Protein AF-A0A940JJH1-F1 (afdb_mon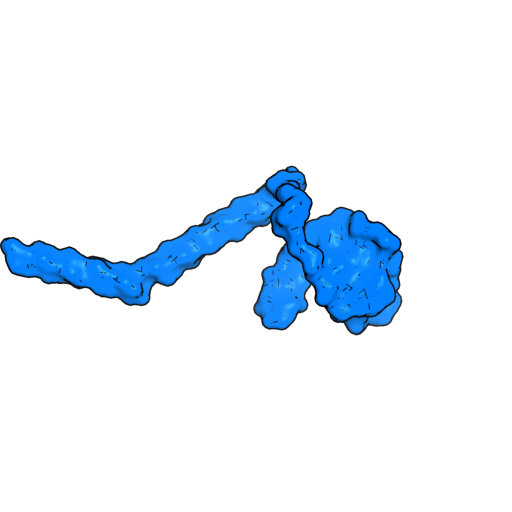omer)

pLDDT: mean 83.72, std 5.05, range [62.25, 93.44]

Structure (mmCIF, N/CA/C/O backbone):
data_AF-A0A940JJH1-F1
#
_entry.id   AF-A0A940JJH1-F1
#
loop_
_atom_site.group_PDB
_atom_site.id
_atom_site.type_symbol
_atom_site.label_atom_id
_atom_site.label_alt_id
_atom_site.label_comp_id
_atom_site.label_asym_id
_atom_site.label_entity_id
_atom_site.label_seq_id
_atom_site.pdbx_PDB_ins_code
_atom_site.Cartn_x
_atom_site.Cartn_y
_atom_site.Cartn_z
_atom_site.occupancy
_atom_site.B_iso_or_equiv
_atom_site.auth_seq_id
_atom_site.auth_comp_id
_atom_site.auth_asym_id
_atom_site.auth_atom_id
_atom_site.pdbx_PDB_model_num
ATOM 1 N N . MET A 1 1 ? 23.198 -1.340 -44.894 1.00 62.25 1 MET A N 1
ATOM 2 C CA . MET A 1 1 ? 21.873 -0.756 -44.574 1.00 62.25 1 MET A CA 1
ATOM 3 C C . MET A 1 1 ? 20.805 -1.802 -44.240 1.00 62.25 1 MET A C 1
ATOM 5 O O . MET A 1 1 ? 20.241 -1.716 -43.162 1.00 62.25 1 MET A O 1
ATOM 9 N N . LYS A 1 2 ? 20.576 -2.840 -45.065 1.00 74.38 2 LYS A N 1
ATOM 10 C CA . LYS A 1 2 ? 19.549 -3.878 -44.793 1.00 74.38 2 LYS A CA 1
ATOM 11 C C . LYS A 1 2 ? 19.744 -4.652 -43.471 1.00 74.38 2 LYS A C 1
ATOM 13 O O . LYS A 1 2 ? 18.778 -4.911 -42.770 1.00 74.38 2 LYS A O 1
ATOM 18 N N . LYS A 1 3 ? 20.995 -4.963 -43.098 1.00 78.88 3 LYS A N 1
ATOM 19 C CA . LYS A 1 3 ? 21.323 -5.662 -41.836 1.00 78.88 3 LYS A CA 1
ATOM 20 C C . LYS A 1 3 ? 21.036 -4.820 -40.585 1.00 78.88 3 LYS A C 1
ATOM 22 O O . LYS A 1 3 ? 20.531 -5.350 -39.610 1.00 78.88 3 LYS A O 1
ATOM 27 N N . LEU A 1 4 ? 21.308 -3.513 -40.635 1.00 88.88 4 LEU A N 1
ATOM 28 C CA . LEU A 1 4 ? 21.024 -2.597 -39.524 1.00 88.88 4 LEU A CA 1
ATOM 29 C C . LEU A 1 4 ? 19.510 -2.470 -39.296 1.00 88.88 4 LEU A C 1
ATOM 31 O O . LEU A 1 4 ? 19.047 -2.548 -38.165 1.00 88.88 4 LEU A O 1
ATOM 35 N N . LEU A 1 5 ? 18.745 -2.357 -40.386 1.00 91.69 5 LEU A N 1
ATOM 36 C CA . LEU A 1 5 ? 17.285 -2.305 -40.337 1.00 91.69 5 LEU A CA 1
ATOM 37 C C . LEU A 1 5 ? 16.692 -3.586 -39.726 1.00 91.69 5 LEU A C 1
ATOM 39 O O . LEU A 1 5 ? 15.794 -3.511 -38.895 1.00 91.69 5 LEU A O 1
ATOM 43 N N . ALA A 1 6 ? 17.237 -4.752 -40.090 1.00 90.38 6 ALA A N 1
ATOM 44 C CA . ALA A 1 6 ? 16.821 -6.036 -39.530 1.00 90.38 6 ALA A CA 1
ATOM 45 C C . ALA A 1 6 ? 17.109 -6.143 -38.022 1.00 90.38 6 ALA A C 1
ATOM 47 O O . ALA A 1 6 ? 16.269 -6.642 -37.280 1.00 90.38 6 ALA A O 1
ATOM 48 N N . ILE A 1 7 ? 18.258 -5.635 -37.559 1.00 92.25 7 ILE A N 1
ATOM 49 C CA . ILE A 1 7 ? 18.613 -5.608 -36.130 1.00 92.25 7 ILE A CA 1
ATOM 50 C C . ILE A 1 7 ? 17.646 -4.712 -35.348 1.00 92.25 7 ILE A C 1
ATOM 52 O O . ILE A 1 7 ? 17.152 -5.116 -34.299 1.00 92.25 7 ILE A O 1
ATOM 56 N N . ILE A 1 8 ? 17.329 -3.523 -35.869 1.00 93.44 8 ILE A N 1
ATOM 57 C CA . ILE A 1 8 ? 16.386 -2.598 -35.222 1.00 93.44 8 ILE A CA 1
ATOM 58 C C . ILE A 1 8 ? 14.987 -3.222 -35.140 1.00 93.44 8 ILE A C 1
ATOM 60 O O . ILE A 1 8 ? 14.377 -3.210 -34.074 1.00 93.44 8 ILE A O 1
ATOM 64 N N . LEU A 1 9 ? 14.501 -3.821 -36.232 1.00 91.56 9 LEU A N 1
ATOM 65 C CA . LEU A 1 9 ? 13.208 -4.515 -36.258 1.00 91.56 9 LEU A CA 1
ATOM 66 C C . LEU A 1 9 ? 13.152 -5.674 -35.256 1.00 91.56 9 LEU A C 1
ATOM 68 O O . LEU A 1 9 ? 12.144 -5.834 -34.571 1.00 91.56 9 LEU A O 1
ATOM 72 N N . LEU A 1 10 ? 14.238 -6.441 -35.122 1.00 90.69 10 LEU A N 1
ATOM 73 C CA . LEU A 1 10 ? 14.337 -7.517 -34.135 1.00 90.69 10 LEU A CA 1
ATOM 74 C C . LEU A 1 10 ? 14.282 -6.996 -32.698 1.00 90.69 10 LEU A C 1
ATOM 76 O O . LEU A 1 10 ? 13.563 -7.564 -31.882 1.00 90.69 10 LEU A O 1
ATOM 80 N N . ILE A 1 11 ? 14.996 -5.912 -32.388 1.00 91.19 11 ILE A N 1
ATOM 81 C CA . ILE A 1 11 ? 14.985 -5.304 -31.049 1.00 91.19 11 ILE A CA 1
ATOM 82 C C . ILE A 1 11 ? 13.589 -4.783 -30.706 1.00 91.19 11 ILE A C 1
ATOM 84 O O . ILE A 1 11 ? 13.094 -5.048 -29.614 1.00 91.19 11 ILE A O 1
ATOM 88 N N . VAL A 1 12 ? 12.929 -4.088 -31.637 1.00 91.25 12 VAL A N 1
ATOM 89 C CA . VAL A 1 12 ? 11.558 -3.593 -31.437 1.00 91.25 12 VAL A CA 1
ATOM 90 C C . VAL A 1 12 ? 10.587 -4.755 -31.225 1.00 91.25 12 VAL A C 1
ATOM 92 O O . VAL A 1 12 ? 9.744 -4.687 -30.335 1.00 91.25 12 VAL A O 1
ATOM 95 N N . HIS A 1 13 ? 10.723 -5.841 -31.988 1.00 89.50 13 HIS A N 1
ATOM 96 C CA . HIS A 1 13 ? 9.876 -7.023 -31.841 1.00 89.50 13 HIS A CA 1
ATOM 97 C C . HIS A 1 13 ? 10.099 -7.742 -30.500 1.00 89.50 13 HIS A C 1
ATOM 99 O O . HIS A 1 13 ? 9.137 -8.067 -29.808 1.00 89.50 13 HIS A O 1
ATOM 105 N N . LEU A 1 14 ? 11.357 -7.920 -30.086 1.00 87.06 14 LEU A N 1
ATOM 106 C CA . LEU A 1 14 ? 11.713 -8.486 -28.780 1.00 87.06 14 LEU A CA 1
ATOM 107 C C . LEU A 1 14 ? 11.186 -7.622 -27.628 1.00 87.06 14 LEU A C 1
ATOM 109 O O . LEU A 1 14 ? 10.617 -8.138 -26.667 1.00 87.06 14 LEU A O 1
ATOM 113 N N . PHE A 1 15 ? 11.326 -6.301 -27.739 1.00 88.19 15 PHE A N 1
ATOM 114 C CA . PHE A 1 15 ? 10.813 -5.365 -26.746 1.00 88.19 15 PHE A CA 1
ATOM 115 C C . PHE A 1 15 ? 9.280 -5.359 -26.693 1.00 88.19 15 PHE A C 1
ATOM 117 O O . PHE A 1 15 ? 8.703 -5.269 -25.612 1.00 88.19 15 PHE A O 1
ATOM 124 N N . ASN A 1 16 ? 8.608 -5.508 -27.834 1.00 85.31 16 ASN A N 1
ATOM 125 C CA . ASN A 1 16 ? 7.158 -5.645 -27.878 1.00 85.31 16 ASN A CA 1
ATOM 126 C C . ASN A 1 16 ? 6.682 -6.926 -27.171 1.00 85.31 16 ASN A C 1
ATOM 128 O O . ASN A 1 16 ? 5.694 -6.882 -26.445 1.00 85.31 16 ASN A O 1
ATOM 132 N N . LEU A 1 17 ? 7.423 -8.030 -27.320 1.00 83.94 17 LEU A N 1
ATOM 133 C CA . LEU A 1 17 ? 7.072 -9.322 -26.732 1.00 83.94 17 LEU A CA 1
ATOM 134 C C . LEU A 1 17 ? 7.202 -9.344 -25.199 1.00 83.94 17 LEU A C 1
ATOM 136 O O . LEU A 1 17 ? 6.349 -9.908 -24.520 1.00 83.94 17 LEU A O 1
ATOM 140 N N . SER A 1 18 ? 8.275 -8.770 -24.643 1.00 80.50 18 SER A N 1
ATOM 141 C CA . SER A 1 18 ? 8.591 -8.917 -23.208 1.00 80.50 18 SER A CA 1
ATOM 142 C C . SER A 1 18 ? 9.033 -7.636 -22.499 1.00 80.50 18 SER A C 1
ATOM 144 O O . SER A 1 18 ? 9.013 -7.574 -21.266 1.00 80.50 18 SER A O 1
ATOM 146 N N . GLY A 1 19 ? 9.390 -6.592 -23.247 1.00 83.12 19 GLY A N 1
ATOM 147 C CA . GLY A 1 19 ? 9.911 -5.337 -22.708 1.00 83.12 19 GLY A CA 1
ATOM 148 C C . GLY A 1 19 ? 8.893 -4.599 -21.845 1.00 83.12 19 GLY A C 1
ATOM 149 O O . GLY A 1 19 ? 9.222 -4.189 -20.732 1.00 83.12 19 GLY A O 1
ATOM 150 N N . TYR A 1 20 ? 7.638 -4.505 -22.297 1.00 81.88 20 TYR A N 1
ATOM 151 C CA . TYR A 1 20 ? 6.574 -3.856 -21.521 1.00 81.88 20 TYR A CA 1
ATOM 152 C C . TYR A 1 20 ? 6.317 -4.562 -20.191 1.00 81.88 20 TYR A C 1
ATOM 154 O O . TYR A 1 20 ? 6.249 -3.906 -19.156 1.00 81.88 20 TYR A O 1
ATOM 162 N N . SER A 1 21 ? 6.227 -5.894 -20.191 1.00 83.00 21 SER A N 1
ATOM 163 C CA . SER A 1 21 ? 6.000 -6.656 -18.961 1.00 83.00 21 SER A CA 1
ATOM 164 C C . SER A 1 21 ? 7.150 -6.505 -17.968 1.00 83.00 21 SER A C 1
ATOM 166 O O . SER A 1 21 ? 6.900 -6.361 -16.773 1.00 83.00 21 SER A O 1
ATOM 168 N N . PHE A 1 22 ? 8.400 -6.517 -18.437 1.00 86.56 22 PHE A N 1
ATOM 169 C CA . PHE A 1 22 ? 9.564 -6.348 -17.569 1.00 86.56 22 PHE A C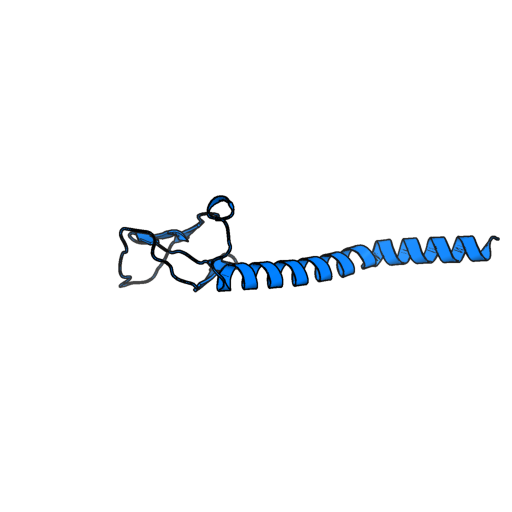A 1
ATOM 170 C C . PHE A 1 22 ? 9.627 -4.940 -16.965 1.00 86.56 22 PHE A C 1
ATOM 172 O O . PHE A 1 22 ? 9.756 -4.793 -15.749 1.00 86.56 22 PHE A O 1
ATOM 179 N N . LEU A 1 23 ? 9.464 -3.908 -17.798 1.00 87.38 23 LEU A N 1
ATOM 180 C CA . LEU A 1 23 ? 9.446 -2.520 -17.340 1.00 87.38 23 LEU A CA 1
ATOM 181 C C . LEU A 1 23 ? 8.305 -2.272 -16.356 1.00 87.38 23 LEU A C 1
ATOM 183 O O . LEU A 1 23 ? 8.531 -1.705 -15.292 1.00 87.38 23 LEU A O 1
ATOM 187 N N . PHE A 1 24 ? 7.096 -2.738 -16.668 1.00 87.62 24 PHE A N 1
ATOM 188 C CA . PHE A 1 24 ? 5.936 -2.545 -15.804 1.00 87.62 24 PHE A CA 1
ATOM 189 C C . PHE A 1 24 ? 6.135 -3.202 -14.434 1.00 87.62 24 PHE A C 1
ATOM 191 O O . PHE A 1 24 ? 5.885 -2.571 -13.411 1.00 87.62 24 PHE A O 1
ATOM 198 N N . ARG A 1 25 ? 6.681 -4.426 -14.390 1.00 86.56 25 ARG A N 1
ATOM 199 C CA . ARG A 1 25 ? 7.029 -5.103 -13.127 1.00 86.56 25 ARG A CA 1
ATOM 200 C C . ARG A 1 25 ? 8.052 -4.314 -12.308 1.00 86.56 25 ARG A C 1
ATOM 202 O O . ARG A 1 25 ? 7.898 -4.210 -11.093 1.00 86.56 25 ARG A O 1
ATOM 209 N N . TYR A 1 26 ? 9.065 -3.740 -12.956 1.00 89.62 26 TYR A N 1
ATOM 210 C CA . TYR A 1 26 ? 10.054 -2.897 -12.283 1.00 89.62 26 TYR A CA 1
ATOM 211 C C . TYR A 1 26 ? 9.416 -1.634 -11.682 1.00 89.62 26 TYR A C 1
ATOM 213 O O . TYR A 1 26 ? 9.626 -1.336 -10.505 1.00 89.62 26 TYR A 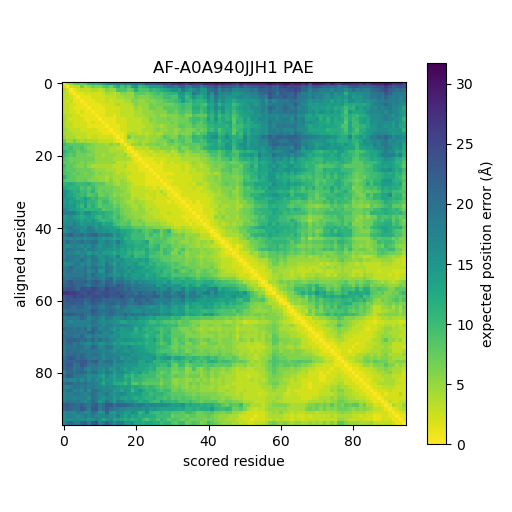O 1
ATOM 221 N N . PHE A 1 27 ? 8.586 -0.928 -12.458 1.00 88.31 27 PHE A N 1
ATOM 222 C CA . PHE A 1 27 ? 7.895 0.276 -11.991 1.00 88.31 27 PHE A CA 1
ATOM 223 C C . PHE A 1 27 ? 6.890 -0.010 -10.871 1.00 88.31 27 PHE A C 1
ATOM 225 O O . PHE A 1 27 ? 6.867 0.742 -9.897 1.00 88.31 27 PHE A O 1
ATOM 232 N N . ILE A 1 28 ? 6.119 -1.103 -10.957 1.00 85.56 28 ILE A N 1
ATOM 233 C CA . ILE A 1 28 ? 5.231 -1.542 -9.869 1.00 85.56 28 ILE A CA 1
ATOM 234 C C . ILE A 1 28 ? 6.046 -1.752 -8.596 1.00 85.56 28 ILE A C 1
ATOM 236 O O . ILE A 1 28 ? 5.731 -1.155 -7.574 1.00 85.56 28 ILE A O 1
ATOM 240 N N . GLY A 1 29 ? 7.121 -2.544 -8.652 1.00 86.44 29 GLY A N 1
ATOM 241 C CA . GLY A 1 29 ? 7.917 -2.854 -7.463 1.00 86.44 29 GLY A CA 1
ATOM 242 C C . GLY A 1 29 ? 8.520 -1.609 -6.806 1.00 86.44 29 GLY A C 1
ATOM 243 O O . GLY A 1 29 ? 8.526 -1.492 -5.580 1.00 86.44 29 GLY A O 1
ATOM 244 N N . GLN A 1 30 ? 8.992 -0.653 -7.609 1.00 87.56 30 GLN A N 1
ATOM 245 C CA . GLN A 1 30 ? 9.509 0.616 -7.099 1.00 87.56 30 GLN A CA 1
ATOM 246 C C . GLN A 1 30 ? 8.404 1.482 -6.476 1.00 87.56 30 GLN A C 1
ATOM 248 O O . GLN A 1 30 ? 8.607 2.055 -5.406 1.00 87.56 30 GLN A O 1
ATOM 253 N N . SER A 1 31 ? 7.239 1.559 -7.122 1.00 84.38 31 SER A N 1
ATOM 254 C CA . SER A 1 31 ? 6.086 2.311 -6.626 1.00 84.38 31 SER A CA 1
ATOM 255 C C . SER A 1 31 ? 5.557 1.730 -5.314 1.00 84.38 31 SER A C 1
ATOM 257 O O . SER A 1 31 ? 5.372 2.480 -4.356 1.00 84.38 31 SER A O 1
ATOM 259 N N . SER A 1 32 ? 5.424 0.403 -5.220 1.00 81.81 32 SER A N 1
ATOM 260 C CA . SER A 1 32 ? 5.017 -0.288 -3.994 1.00 81.81 32 SER A CA 1
ATOM 261 C C . SER A 1 32 ? 5.960 0.030 -2.834 1.00 81.81 32 SER A C 1
ATOM 263 O O . SER A 1 32 ? 5.498 0.429 -1.772 1.00 81.81 32 SER A O 1
ATOM 265 N N . LYS A 1 33 ? 7.285 -0.032 -3.046 1.00 83.69 33 LYS A N 1
ATOM 266 C CA . LYS A 1 33 ? 8.267 0.331 -2.006 1.00 83.69 33 LYS A CA 1
ATOM 267 C C . LYS A 1 33 ? 8.137 1.782 -1.550 1.00 83.69 33 LYS A C 1
ATOM 269 O O . LYS A 1 33 ? 8.223 2.060 -0.357 1.00 83.69 33 LYS A O 1
ATOM 274 N N . GLN A 1 34 ? 7.952 2.712 -2.485 1.00 84.31 34 GLN A N 1
ATOM 275 C CA . GLN A 1 34 ? 7.776 4.126 -2.153 1.00 84.31 34 GLN A CA 1
ATOM 276 C C . GLN A 1 34 ? 6.485 4.375 -1.372 1.00 84.31 34 GLN A C 1
ATOM 278 O O . GLN A 1 34 ? 6.480 5.201 -0.462 1.00 84.31 34 GLN A O 1
ATOM 283 N N . LEU A 1 35 ? 5.404 3.672 -1.715 1.00 80.69 35 LEU A N 1
ATOM 284 C CA . LEU A 1 35 ? 4.136 3.766 -1.004 1.00 80.69 35 LEU A CA 1
ATOM 285 C C . LEU A 1 35 ? 4.261 3.234 0.427 1.00 80.69 35 LEU A C 1
ATOM 287 O O . LEU A 1 35 ? 3.901 3.954 1.354 1.00 80.69 35 LEU A O 1
ATOM 291 N N . SER A 1 36 ? 4.855 2.052 0.621 1.00 79.75 36 SER A N 1
ATOM 292 C CA . SER A 1 36 ? 5.117 1.500 1.958 1.00 79.75 36 SER A CA 1
ATOM 293 C C . SER A 1 36 ? 5.934 2.474 2.814 1.00 79.75 36 SER A C 1
ATOM 295 O O . SER A 1 36 ? 5.533 2.815 3.918 1.00 79.75 36 SER A O 1
ATOM 297 N N . GLN A 1 37 ? 7.008 3.053 2.264 1.00 83.06 37 GLN A N 1
ATOM 298 C CA . GLN A 1 37 ? 7.819 4.043 2.986 1.00 83.06 37 GLN A CA 1
ATOM 299 C C . GLN A 1 37 ? 7.056 5.322 3.358 1.00 83.06 37 GLN A C 1
ATOM 301 O O . GLN A 1 37 ? 7.375 5.963 4.361 1.00 83.06 37 GLN A O 1
ATOM 306 N N . LYS A 1 38 ? 6.096 5.752 2.531 1.00 81.38 38 LYS A N 1
ATOM 307 C CA . LYS A 1 38 ? 5.230 6.897 2.842 1.00 81.38 38 LYS A CA 1
ATOM 308 C C . LYS A 1 38 ? 4.257 6.559 3.965 1.00 81.38 38 LYS A C 1
ATOM 310 O O . LYS A 1 38 ? 4.075 7.388 4.853 1.00 81.38 38 LYS A O 1
ATOM 315 N N . ILE A 1 39 ? 3.684 5.356 3.938 1.00 79.88 39 ILE A N 1
ATOM 316 C CA . ILE A 1 39 ? 2.805 4.835 4.988 1.00 79.88 39 ILE A CA 1
ATOM 317 C C . ILE A 1 39 ? 3.545 4.781 6.330 1.00 79.88 39 ILE A C 1
ATOM 319 O O . ILE A 1 39 ? 3.078 5.397 7.288 1.00 79.88 39 ILE A O 1
ATOM 323 N N . ASP A 1 40 ? 4.742 4.185 6.359 1.00 78.62 40 ASP A N 1
ATOM 324 C CA . ASP A 1 40 ? 5.589 4.074 7.559 1.00 78.62 40 ASP A CA 1
ATOM 325 C C . ASP A 1 40 ? 5.930 5.443 8.170 1.00 78.62 40 ASP A C 1
ATOM 327 O O . ASP A 1 40 ? 6.060 5.600 9.382 1.00 78.62 40 ASP A O 1
ATOM 331 N N . LYS A 1 41 ? 6.083 6.466 7.321 1.00 82.88 41 LYS A N 1
ATOM 332 C CA . LYS A 1 41 ? 6.398 7.843 7.733 1.00 82.88 41 LYS A CA 1
ATOM 333 C C . LYS A 1 41 ? 5.164 8.696 8.028 1.00 82.88 41 LYS A C 1
ATOM 335 O O . LYS A 1 41 ? 5.321 9.896 8.243 1.00 82.88 41 LYS A O 1
ATOM 340 N N . ASN A 1 42 ? 3.958 8.125 7.994 1.00 78.31 42 ASN A N 1
ATOM 341 C CA . ASN A 1 42 ? 2.690 8.862 8.076 1.00 78.31 42 ASN A CA 1
ATOM 342 C C . ASN A 1 42 ? 2.560 9.991 7.039 1.00 78.31 42 ASN A C 1
ATOM 344 O O . ASN A 1 42 ? 1.835 10.956 7.251 1.00 78.31 42 ASN A O 1
ATOM 348 N N . ASN A 1 43 ? 3.272 9.879 5.918 1.00 79.25 43 ASN A N 1
ATOM 349 C CA . ASN A 1 43 ? 3.341 10.892 4.871 1.00 79.25 43 ASN A CA 1
ATOM 350 C C . ASN A 1 43 ? 2.527 10.458 3.6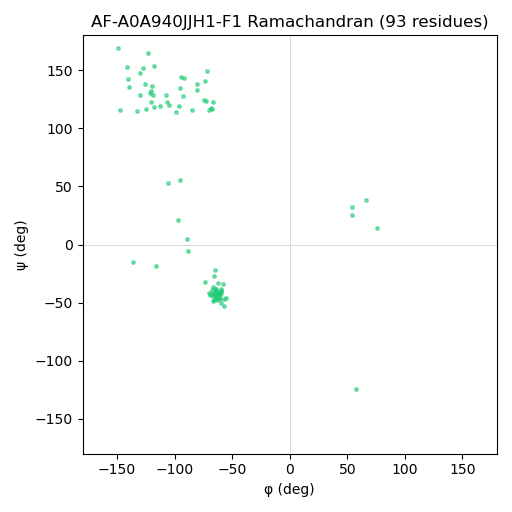46 1.00 79.25 43 ASN A C 1
ATOM 352 O O . ASN A 1 43 ? 3.032 10.383 2.521 1.00 79.25 43 ASN A O 1
ATOM 356 N N . TYR A 1 44 ? 1.272 10.108 3.897 1.00 77.75 44 TYR A N 1
ATOM 357 C CA . TYR A 1 44 ? 0.260 9.813 2.891 1.00 77.75 44 TYR A CA 1
ATOM 358 C C . TYR A 1 44 ? -0.874 10.826 3.040 1.00 77.75 44 TYR A C 1
ATOM 360 O O . TYR A 1 44 ? -1.073 11.388 4.118 1.00 77.75 44 TYR A O 1
ATOM 368 N N . LYS A 1 45 ? -1.606 11.095 1.960 1.00 78.50 45 LYS A N 1
ATOM 369 C CA . LYS A 1 45 ? -2.734 12.016 2.027 1.00 78.50 45 LYS A CA 1
ATOM 370 C C . LYS A 1 45 ? -4.014 11.251 2.322 1.00 78.50 45 LYS A C 1
ATOM 372 O O . LYS A 1 45 ? -4.211 10.160 1.798 1.00 78.50 45 LYS A O 1
ATOM 377 N N . GLU A 1 46 ? -4.903 11.835 3.119 1.00 78.19 46 GLU A N 1
ATOM 378 C CA . GLU A 1 46 ? -6.199 11.206 3.405 1.00 78.19 46 GLU A CA 1
ATOM 379 C C . GLU A 1 46 ? -7.088 11.102 2.157 1.00 78.19 46 GLU A C 1
ATOM 381 O O . GLU A 1 46 ? -7.872 10.168 2.057 1.00 78.19 46 GLU A O 1
ATOM 386 N N . GLU A 1 47 ? -6.914 12.001 1.179 1.00 80.56 47 GLU A N 1
ATOM 387 C CA . GLU A 1 47 ? -7.602 11.957 -0.124 1.00 80.56 47 GLU A CA 1
ATOM 388 C C . GLU A 1 47 ? -7.225 10.738 -0.982 1.00 80.56 47 GLU A C 1
ATOM 390 O O . GLU A 1 47 ? -7.994 10.350 -1.857 1.00 80.56 47 GLU A O 1
ATOM 395 N N . ASP A 1 48 ? -6.066 10.126 -0.717 1.00 78.62 48 ASP A N 1
ATOM 396 C CA . ASP A 1 48 ? -5.594 8.931 -1.421 1.00 78.62 48 ASP A CA 1
ATOM 397 C C . ASP A 1 48 ? -6.091 7.631 -0.750 1.00 78.62 48 ASP A C 1
ATOM 399 O O . ASP A 1 48 ? -5.842 6.537 -1.263 1.00 78.62 48 ASP A O 1
ATOM 403 N N . LEU A 1 49 ? -6.763 7.726 0.407 1.00 82.00 49 LEU A N 1
ATOM 404 C CA . LEU A 1 49 ? -7.314 6.570 1.111 1.00 82.00 49 LEU A CA 1
ATOM 405 C C . LEU A 1 49 ? -8.647 6.146 0.495 1.00 82.00 49 LEU A C 1
ATOM 407 O O . LEU A 1 49 ? -9.515 6.967 0.201 1.00 82.00 49 LEU A O 1
ATOM 411 N N . VAL A 1 50 ? -8.828 4.835 0.359 1.00 83.50 50 VAL A N 1
ATOM 412 C CA . VAL A 1 50 ? -10.083 4.237 -0.094 1.00 83.50 50 VAL A CA 1
ATOM 413 C C . VAL A 1 50 ? -10.674 3.459 1.065 1.00 83.50 50 VAL A C 1
ATOM 415 O O . VAL A 1 50 ? -10.055 2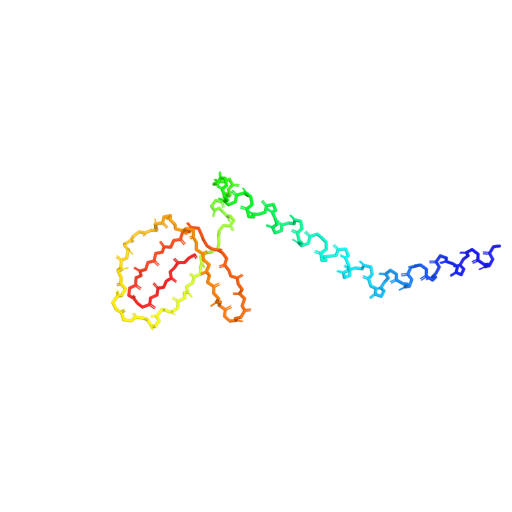.507 1.526 1.00 83.50 50 VAL A O 1
ATOM 418 N N . GLU A 1 51 ? -11.873 3.849 1.491 1.00 84.69 51 GLU A N 1
ATOM 419 C CA . GLU A 1 51 ? -12.622 3.107 2.502 1.00 84.69 51 GLU A CA 1
ATOM 420 C C . GLU A 1 51 ? -13.176 1.809 1.898 1.00 84.69 51 GLU A C 1
ATOM 422 O O . GLU A 1 51 ? -13.931 1.827 0.919 1.00 84.69 51 GLU A O 1
ATOM 427 N N . MET A 1 52 ? -12.833 0.677 2.503 1.00 84.50 52 MET A N 1
ATOM 428 C CA . MET A 1 52 ? -13.304 -0.648 2.137 1.00 84.50 52 MET A CA 1
ATOM 429 C C . MET A 1 52 ? -14.057 -1.292 3.300 1.00 84.50 52 MET A C 1
ATOM 431 O O . MET A 1 52 ? -13.634 -1.247 4.453 1.00 84.50 52 MET A O 1
ATOM 435 N N . LYS A 1 53 ? -15.193 -1.921 2.980 1.00 87.81 53 LYS A N 1
ATOM 436 C CA . LYS A 1 53 ? -16.047 -2.615 3.948 1.00 87.81 53 LYS A CA 1
ATOM 437 C C . LYS A 1 53 ? -15.875 -4.113 3.793 1.00 87.81 53 LYS A C 1
ATOM 439 O O . LYS A 1 53 ? -16.175 -4.664 2.736 1.00 87.81 53 LYS A O 1
ATOM 444 N N . VAL A 1 54 ? -15.428 -4.762 4.855 1.00 85.06 54 VAL A N 1
ATOM 445 C CA . VAL A 1 54 ? -15.166 -6.197 4.893 1.00 85.06 54 VAL A CA 1
ATOM 446 C C . VAL A 1 54 ? -16.046 -6.818 5.965 1.00 85.06 54 VAL A C 1
ATOM 448 O O . VAL A 1 54 ? -15.990 -6.422 7.129 1.00 85.06 54 VAL A O 1
ATOM 451 N N . ALA A 1 55 ? -16.876 -7.786 5.582 1.00 85.12 55 ALA A N 1
ATOM 452 C CA . ALA A 1 55 ? -17.667 -8.543 6.545 1.00 85.12 55 ALA A CA 1
ATOM 453 C C . ALA A 1 55 ? -16.728 -9.394 7.416 1.00 85.12 55 ALA A C 1
ATOM 455 O O . ALA A 1 55 ? -15.957 -10.206 6.900 1.00 85.12 55 ALA A O 1
ATOM 456 N N . LEU A 1 56 ? -16.784 -9.202 8.732 1.00 80.62 56 LEU A N 1
ATOM 457 C CA . LEU A 1 56 ? -16.033 -9.990 9.698 1.00 80.6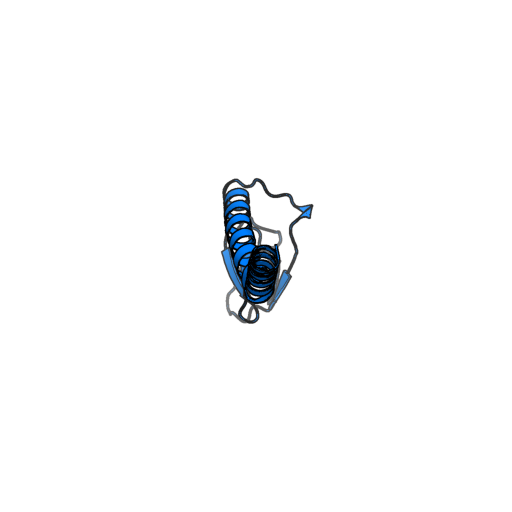2 56 LEU A CA 1
ATOM 458 C C . LEU A 1 56 ? -16.931 -11.075 10.282 1.00 80.62 56 LEU A C 1
ATOM 460 O O . LEU A 1 56 ? -17.848 -10.794 11.043 1.00 80.62 56 LEU A O 1
ATOM 464 N N . ASN A 1 57 ? -16.601 -12.330 9.998 1.00 76.06 57 ASN A N 1
ATOM 465 C CA . ASN A 1 57 ? -17.251 -13.486 10.614 1.00 76.06 57 ASN A CA 1
ATOM 466 C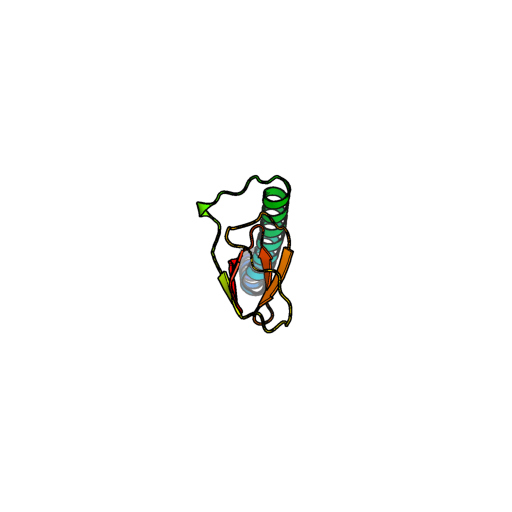 C . ASN A 1 57 ? -16.436 -13.982 11.820 1.00 76.06 57 ASN A C 1
ATOM 468 O O . ASN A 1 57 ? -16.010 -15.136 11.840 1.00 76.06 57 ASN A O 1
ATOM 472 N N . MET A 1 58 ? -16.156 -13.117 12.802 1.00 70.25 58 MET A N 1
ATOM 473 C CA . MET A 1 58 ? -15.456 -13.525 14.030 1.00 70.25 58 MET A CA 1
ATOM 474 C C . MET A 1 58 ? -16.300 -13.221 15.274 1.00 70.25 58 MET A C 1
ATOM 476 O O . MET A 1 58 ? -16.773 -12.097 15.428 1.00 70.25 58 MET A O 1
ATOM 480 N N . PRO A 1 59 ? -16.488 -14.187 16.188 1.00 70.69 59 PRO A N 1
ATOM 481 C CA . PRO A 1 59 ? -17.131 -13.918 17.467 1.00 70.69 59 PRO A CA 1
ATOM 482 C C . PRO A 1 59 ? -16.199 -13.109 18.390 1.00 70.69 59 PRO A C 1
ATOM 484 O O . PRO A 1 59 ? -14.981 -13.272 18.348 1.00 70.69 59 PRO A O 1
ATOM 487 N N . TYR A 1 60 ? -16.786 -12.277 19.260 1.00 72.56 60 TYR A N 1
ATOM 488 C CA . TYR A 1 60 ? -16.096 -11.478 20.294 1.00 72.56 60 TYR A CA 1
ATOM 489 C C . TYR A 1 60 ? -15.168 -10.363 19.789 1.00 72.56 60 TYR A C 1
ATOM 491 O O . TYR A 1 60 ? -14.118 -10.108 20.378 1.00 72.56 60 TYR A O 1
ATOM 499 N N . ILE A 1 61 ? -15.552 -9.661 18.723 1.00 75.94 61 ILE A N 1
ATOM 500 C CA . ILE A 1 61 ? -14.783 -8.501 18.270 1.00 75.94 61 ILE A CA 1
ATOM 501 C C . ILE A 1 61 ? -15.128 -7.265 19.111 1.00 75.94 61 ILE A C 1
ATOM 503 O O . ILE A 1 61 ? -16.298 -6.932 19.315 1.00 75.94 61 ILE A O 1
ATOM 507 N N . THR A 1 62 ? -14.098 -6.554 19.565 1.00 78.12 62 THR A N 1
ATOM 508 C CA . THR A 1 62 ? -14.247 -5.242 20.199 1.00 78.12 62 THR A CA 1
ATOM 509 C C . THR A 1 62 ? -14.703 -4.221 19.161 1.00 78.12 62 THR A C 1
ATOM 511 O O . THR A 1 62 ? -13.990 -3.943 18.198 1.00 78.12 62 THR A O 1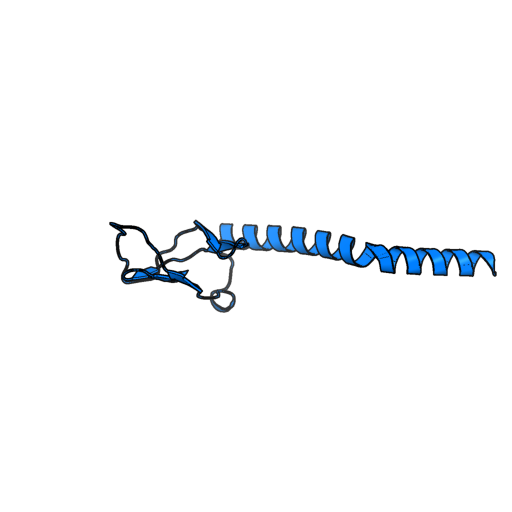
ATOM 514 N N . GLN A 1 63 ? -15.892 -3.655 19.360 1.00 81.56 63 GLN A N 1
ATOM 515 C CA . GLN A 1 63 ? -16.413 -2.599 18.497 1.00 81.56 63 GLN A CA 1
ATOM 516 C C . GLN A 1 63 ? -15.690 -1.278 18.767 1.00 81.56 63 GLN A C 1
ATOM 518 O O . GLN A 1 63 ? -15.433 -0.925 19.919 1.00 81.56 63 GLN A O 1
ATOM 523 N N . THR A 1 64 ? -15.412 -0.528 17.705 1.00 81.50 64 THR A N 1
ATOM 524 C CA . THR A 1 64 ? -14.839 0.817 17.774 1.00 81.50 64 THR A CA 1
ATOM 525 C C . THR A 1 64 ? -15.804 1.823 17.152 1.00 81.50 64 THR A C 1
ATOM 527 O O . THR A 1 64 ? -16.322 1.641 16.049 1.00 81.50 64 THR A O 1
ATOM 530 N N . SER A 1 65 ? -16.103 2.899 17.885 1.00 79.50 65 SER A N 1
ATOM 531 C CA . SER A 1 65 ? -17.036 3.938 17.426 1.00 79.50 65 SER A CA 1
ATOM 532 C C . SER A 1 65 ? -16.430 4.826 16.336 1.00 79.50 65 SER A C 1
ATOM 534 O O . SER A 1 65 ? -17.139 5.273 15.428 1.00 79.50 65 SER A O 1
ATOM 536 N N . GLU A 1 66 ? -15.117 5.043 16.395 1.00 86.31 66 GLU A N 1
ATOM 537 C CA . GLU A 1 66 ? -14.352 5.919 15.506 1.00 86.31 66 GLU A CA 1
ATOM 538 C C . GLU A 1 66 ? -13.216 5.166 14.804 1.00 86.31 66 GLU A C 1
ATOM 540 O O . GLU A 1 66 ? -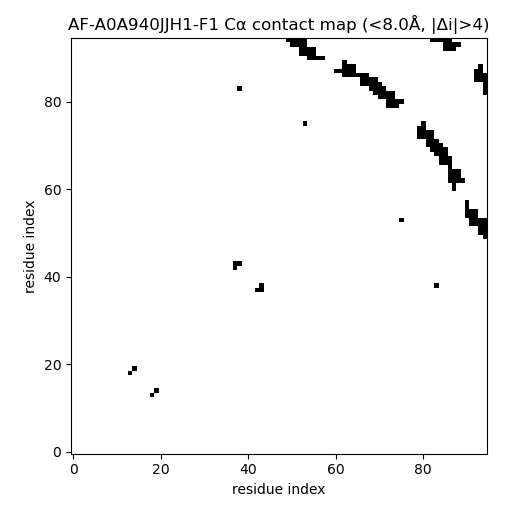12.860 4.052 15.192 1.00 86.31 66 GLU A O 1
ATOM 545 N N . TYR A 1 67 ? -12.671 5.776 13.747 1.00 85.38 67 TYR A N 1
ATOM 546 C CA . TYR A 1 67 ? -11.486 5.263 13.066 1.00 85.38 67 TYR A CA 1
ATOM 547 C C . TYR A 1 67 ? -10.272 5.363 13.982 1.00 85.38 67 TYR A C 1
ATOM 549 O O . TYR A 1 67 ? -9.828 6.459 14.323 1.00 85.38 67 TYR A O 1
ATOM 557 N N . GLU A 1 68 ? -9.706 4.216 14.334 1.00 85.69 68 GLU A N 1
ATOM 558 C CA . GLU A 1 68 ? -8.438 4.140 15.044 1.00 85.69 68 GLU A CA 1
ATOM 559 C C . GLU A 1 68 ? -7.284 3.955 14.059 1.00 85.69 68 GLU A C 1
ATOM 561 O O . GLU A 1 68 ? -7.412 3.275 13.035 1.00 85.69 68 GLU A O 1
ATOM 566 N N . ARG A 1 69 ? -6.138 4.571 14.367 1.00 84.31 69 ARG A N 1
ATOM 567 C CA . ARG A 1 69 ? -4.907 4.324 13.620 1.00 84.31 69 ARG A CA 1
ATOM 568 C C . ARG A 1 69 ? -4.428 2.912 13.941 1.00 84.31 69 ARG A C 1
ATOM 570 O O . ARG A 1 69 ? -4.076 2.627 15.083 1.00 84.31 69 ARG A O 1
ATOM 577 N N . PHE A 1 70 ? -4.408 2.055 12.932 1.00 83.88 70 PHE A N 1
ATOM 578 C CA . PHE A 1 70 ? -3.960 0.678 13.049 1.00 83.88 70 PHE A CA 1
ATOM 579 C C . PHE A 1 70 ? -3.321 0.262 11.731 1.00 83.88 70 PHE A C 1
ATOM 581 O O . PHE A 1 70 ? -4.007 0.200 10.712 1.00 83.88 70 PHE A O 1
ATOM 588 N N . ASP A 1 71 ? -2.025 -0.026 11.766 1.00 83.94 71 ASP A N 1
ATOM 589 C CA . ASP A 1 71 ? -1.315 -0.546 10.605 1.00 83.94 71 ASP A CA 1
ATOM 590 C C . ASP A 1 71 ? -1.501 -2.068 10.573 1.00 83.94 71 ASP A C 1
ATOM 592 O O . ASP A 1 71 ? -1.113 -2.779 11.504 1.00 83.94 71 ASP A O 1
ATOM 596 N N . GLY A 1 72 ? -2.165 -2.563 9.533 1.00 83.81 72 GLY A N 1
ATOM 597 C CA . GLY A 1 72 ? -2.491 -3.975 9.396 1.00 83.81 72 GLY A CA 1
ATOM 598 C C . GLY A 1 72 ? -2.552 -4.434 7.948 1.00 83.81 72 GLY A C 1
ATOM 599 O O . GLY A 1 72 ? -2.526 -3.640 7.006 1.00 83.81 72 GLY A O 1
ATOM 600 N N . GLU A 1 73 ? -2.629 -5.749 7.789 1.00 86.00 73 GLU A N 1
ATOM 601 C CA . GLU A 1 73 ? -2.702 -6.429 6.501 1.00 86.00 73 GLU A CA 1
ATOM 602 C C . GLU A 1 73 ? -3.919 -7.346 6.488 1.00 86.00 73 GLU A C 1
ATOM 604 O O . GLU A 1 73 ? -4.216 -8.014 7.481 1.00 86.00 73 GLU A O 1
ATOM 609 N N . ILE A 1 74 ? -4.641 -7.363 5.371 1.00 85.25 74 ILE A N 1
ATOM 610 C CA . ILE A 1 74 ? -5.789 -8.244 5.173 1.00 85.25 74 ILE A CA 1
ATOM 611 C C . ILE A 1 74 ? -5.814 -8.791 3.751 1.00 85.25 74 ILE A C 1
ATOM 613 O O . ILE A 1 74 ? -5.509 -8.092 2.784 1.00 85.25 74 ILE A O 1
ATOM 617 N N . ASP A 1 75 ? -6.221 -10.050 3.638 1.00 85.06 75 ASP A N 1
ATOM 618 C CA . ASP A 1 75 ? -6.496 -10.700 2.367 1.00 85.06 75 ASP A CA 1
ATOM 619 C C . ASP A 1 75 ? -7.975 -10.641 2.026 1.00 85.06 75 ASP A C 1
ATOM 621 O O . ASP A 1 75 ? -8.819 -11.186 2.739 1.00 85.06 75 ASP A O 1
ATOM 625 N N . ILE A 1 76 ? -8.284 -10.005 0.900 1.00 83.75 76 ILE A N 1
ATOM 626 C CA . ILE A 1 76 ? -9.650 -9.843 0.407 1.00 83.75 76 ILE A CA 1
ATOM 627 C C . ILE A 1 76 ? -9.675 -10.396 -1.010 1.00 83.75 76 ILE A C 1
ATOM 629 O O . ILE A 1 76 ? -8.974 -9.900 -1.891 1.00 83.75 76 ILE A O 1
ATOM 633 N N . GLU A 1 77 ? -10.448 -11.463 -1.232 1.00 82.69 77 GLU A N 1
ATOM 634 C CA . GLU A 1 77 ? -10.560 -12.123 -2.546 1.00 82.69 77 GLU A CA 1
ATOM 635 C C . GLU A 1 77 ? -9.201 -12.546 -3.150 1.00 82.69 77 GLU A C 1
ATOM 637 O O . GLU A 1 77 ? -9.007 -12.522 -4.365 1.00 82.69 77 GLU A O 1
ATOM 642 N N . GLY A 1 78 ? -8.233 -12.912 -2.302 1.00 81.94 78 GLY A N 1
ATOM 643 C CA . GLY A 1 78 ? -6.888 -13.309 -2.734 1.00 81.94 78 GLY A CA 1
ATOM 644 C C . GLY A 1 78 ? -5.976 -12.148 -3.152 1.00 81.94 78 GLY A C 1
ATOM 645 O O . GLY A 1 78 ? -4.946 -12.388 -3.783 1.00 81.94 78 GLY A O 1
ATOM 646 N N . ARG A 1 79 ? -6.339 -10.899 -2.830 1.00 81.56 79 ARG A N 1
ATOM 647 C CA . ARG A 1 79 ? -5.462 -9.726 -2.933 1.00 81.56 79 ARG A CA 1
ATOM 648 C C . ARG A 1 79 ? -5.038 -9.270 -1.535 1.00 81.56 79 ARG A C 1
ATOM 650 O O . ARG A 1 79 ? -5.895 -9.017 -0.691 1.00 81.56 79 ARG A O 1
ATOM 657 N N . HIS A 1 80 ? -3.729 -9.110 -1.341 1.00 83.31 80 HIS A N 1
ATOM 658 C CA . HIS A 1 80 ? -3.154 -8.529 -0.129 1.00 83.31 80 HIS A CA 1
ATOM 659 C C . HIS A 1 80 ? -3.374 -7.013 -0.114 1.00 83.31 80 HIS A C 1
ATOM 661 O O . HIS A 1 80 ? -2.950 -6.304 -1.033 1.00 83.31 80 HIS A O 1
ATOM 667 N N . HIS A 1 81 ? -4.002 -6.514 0.945 1.00 83.75 81 HIS A N 1
ATOM 668 C CA . HIS A 1 81 ? -4.235 -5.096 1.179 1.00 83.75 81 HIS A CA 1
ATOM 669 C C . HIS A 1 81 ? -3.579 -4.664 2.490 1.00 83.75 81 HIS A C 1
ATOM 671 O O . HIS A 1 81 ? -3.777 -5.293 3.527 1.00 83.75 81 HIS A O 1
ATOM 677 N N . HIS A 1 82 ? -2.836 -3.558 2.444 1.00 86.38 82 HIS A N 1
ATOM 678 C CA . HIS A 1 82 ? -2.369 -2.867 3.643 1.00 86.38 82 HIS A CA 1
ATOM 679 C C . HIS A 1 82 ? -3.347 -1.745 3.974 1.00 86.38 82 HIS A C 1
ATOM 681 O O . HIS A 1 82 ? -3.731 -0.982 3.085 1.00 86.38 82 HIS A O 1
ATOM 687 N N . TYR A 1 83 ? -3.710 -1.623 5.243 1.00 86.38 83 TYR A N 1
ATOM 688 C CA . TYR A 1 83 ? -4.550 -0.543 5.741 1.00 86.38 83 TYR A CA 1
ATOM 689 C C . TYR A 1 83 ? -3.884 0.137 6.934 1.00 86.38 83 TYR A C 1
ATOM 691 O O . TYR A 1 83 ? -3.078 -0.457 7.647 1.00 86.38 83 TYR A O 1
ATOM 699 N N . VAL A 1 84 ? -4.207 1.415 7.114 1.00 86.44 84 VAL A N 1
ATOM 700 C CA . VAL A 1 84 ? -3.591 2.297 8.122 1.00 86.44 84 VAL A CA 1
ATOM 701 C C . VAL A 1 84 ? -4.589 2.766 9.171 1.00 86.44 84 VAL A C 1
ATOM 703 O O . VAL A 1 84 ? -4.212 3.234 10.244 1.00 86.44 84 VAL A O 1
ATOM 706 N N . LYS A 1 85 ? -5.881 2.666 8.868 1.00 87.69 85 LYS A N 1
ATOM 707 C CA . LYS A 1 85 ? -6.974 3.004 9.768 1.00 87.69 85 LYS A CA 1
ATOM 708 C C . LYS A 1 85 ? -7.946 1.846 9.772 1.00 87.69 85 LYS A C 1
ATOM 710 O O . LYS A 1 85 ? -8.107 1.174 8.762 1.00 87.69 85 LYS A O 1
ATOM 715 N N . ARG A 1 86 ? -8.595 1.621 10.907 1.00 88.50 86 ARG A N 1
ATOM 716 C CA . ARG A 1 86 ? -9.706 0.680 10.972 1.00 88.50 86 ARG A CA 1
ATOM 717 C C . ARG A 1 86 ? -10.814 1.187 11.870 1.00 88.50 86 ARG A C 1
ATOM 719 O O . ARG A 1 86 ? -10.568 1.913 12.828 1.00 88.50 86 ARG A O 1
ATOM 726 N N . LYS A 1 87 ? -12.030 0.751 11.590 1.00 89.69 87 LYS A N 1
ATOM 727 C CA . LYS A 1 87 ? -13.196 0.903 12.451 1.00 89.69 87 LYS A CA 1
ATOM 728 C C . LYS A 1 87 ? -14.003 -0.385 12.393 1.00 89.69 87 LYS A C 1
ATOM 730 O O . LYS A 1 87 ? -14.213 -0.931 11.318 1.00 89.69 87 LYS A O 1
ATOM 735 N N . ILE A 1 88 ? -14.463 -0.875 13.536 1.00 86.25 88 ILE A N 1
ATOM 736 C CA . ILE A 1 88 ? -15.238 -2.110 13.619 1.00 86.25 88 ILE A CA 1
ATOM 737 C C . ILE A 1 88 ? -16.611 -1.781 14.175 1.00 86.25 88 ILE A C 1
ATOM 739 O O . ILE A 1 88 ? -16.741 -1.327 15.309 1.00 86.25 88 ILE A O 1
ATOM 743 N N . SER A 1 89 ? -17.645 -2.033 13.380 1.00 84.44 89 SER A N 1
ATOM 744 C CA . SER A 1 89 ? -19.026 -1.794 13.780 1.00 84.44 89 SER A CA 1
ATOM 745 C C . SER A 1 89 ? -19.879 -3.007 13.435 1.00 84.44 89 SER A C 1
ATOM 747 O O . SER A 1 89 ? -20.034 -3.348 12.262 1.00 84.44 89 SER A O 1
ATOM 749 N N . GLY A 1 90 ? -20.405 -3.669 14.471 1.00 84.81 90 GLY A N 1
ATOM 750 C CA . GLY A 1 90 ? -21.109 -4.943 14.325 1.00 84.81 90 GLY A CA 1
ATOM 751 C C . GLY A 1 90 ? -20.216 -5.995 13.669 1.00 84.81 90 GLY A C 1
ATOM 752 O O . GLY A 1 90 ? -19.094 -6.220 14.118 1.00 84.81 90 GLY A O 1
ATOM 753 N N . ASP A 1 91 ? -20.705 -6.560 12.568 1.00 83.75 91 ASP A N 1
ATOM 754 C CA . ASP A 1 91 ? -20.042 -7.627 11.810 1.00 83.75 91 ASP A CA 1
ATOM 755 C C . ASP A 1 91 ? -19.252 -7.071 10.609 1.00 83.75 91 ASP A C 1
ATOM 757 O O . ASP A 1 91 ? -19.028 -7.759 9.615 1.00 83.75 91 ASP A O 1
ATOM 761 N N . THR A 1 92 ? -18.884 -5.784 10.629 1.00 85.38 92 THR A N 1
ATOM 762 C CA . THR A 1 92 ? -18.181 -5.123 9.518 1.00 85.38 92 THR A CA 1
ATOM 763 C C . THR A 1 92 ? -16.941 -4.374 9.991 1.00 85.38 92 THR A C 1
ATOM 765 O O . THR A 1 92 ? -16.994 -3.538 10.897 1.00 85.38 92 THR A O 1
ATOM 768 N N . LEU A 1 93 ? -15.830 -4.656 9.317 1.00 87.31 93 LEU A N 1
ATOM 769 C CA . LEU A 1 93 ? -14.581 -3.914 9.368 1.00 87.31 93 LEU A CA 1
ATOM 770 C C . LEU A 1 93 ? -14.561 -2.875 8.251 1.00 87.31 93 LEU A C 1
ATOM 772 O O . LEU A 1 93 ? -14.762 -3.199 7.084 1.00 87.31 93 LEU A O 1
ATOM 776 N N . TYR A 1 94 ? -14.294 -1.638 8.629 1.00 86.38 94 TYR A N 1
ATOM 777 C CA . TYR A 1 94 ? -14.068 -0.505 7.749 1.00 86.38 94 TYR A CA 1
ATOM 778 C C . TYR A 1 94 ? -12.574 -0.201 7.794 1.00 86.38 94 TYR A C 1
ATOM 780 O O . TYR A 1 94 ? -12.049 0.013 8.888 1.00 86.38 94 TYR A O 1
ATOM 788 N N . ILE A 1 95 ? -11.897 -0.216 6.650 1.00 87.12 95 ILE A N 1
ATOM 789 C CA . ILE A 1 95 ? -10.445 0.004 6.509 1.00 87.12 95 ILE A CA 1
ATOM 790 C C . ILE A 1 95 ? -10.123 0.948 5.364 1.00 87.12 95 ILE A C 1
ATOM 792 O O . ILE A 1 95 ? -10.976 1.038 4.458 1.00 87.12 95 ILE A O 1
#

Foldseek 3Di:
DVVVVVVVVVVVVVCVVPVVVVVVVVVVVVVVVVVVVCLVVVNDDPVPDDKDKDFAPDPPDDFDPDKDQDWDWDADPNDIDTDGIWGHDDRIIID

Radius of gyration: 22.02 Å; Cα contacts (8 Å, |Δi|>4): 84; chains: 1; bounding box: 43×26×65 Å

Mean predicted aligned error: 9.42 Å

Sequence (95 aa):
MKKLLAIILLIVHLFNLSGYSFLFRYFIGQSSKQLSQKIDKNNYKEEDLVEMKVALNMPYITQTSEYERFDGEIDIEGRHHHYVKRKISGDTLYI

Solvent-accessible surface area (backbone atoms only — not comparable to full-atom values): 5672 Å² total; per-residue (Å²): 110,73,67,60,54,51,51,51,52,50,51,54,51,52,36,68,75,48,41,58,63,53,50,50,53,52,52,50,54,54,49,52,54,53,50,53,56,24,56,78,65,69,64,64,61,76,89,75,60,70,86,43,82,41,79,46,95,64,87,91,70,82,70,39,98,56,78,41,84,41,82,48,76,48,77,55,98,88,41,86,41,82,38,57,40,36,26,28,54,88,55,32,37,37,53

Secondary structure (DSSP, 8-state):
-HHHHHHHHHHHHHIIIIIHHHHHHHHHHHHHHHHHHHHHTT---GGG----EEE---TTPPP-SS-EEEEEEEEETTEEEEEEEEEEETTEEE-